Protein AF-A0A7Z0QKB0-F1 (afdb_monomer_lite)

Foldseek 3Di:
DDDDPPPPPPPPPPPVLLVVLVVQLVVLVVVLVPDPDPVSNVVSVVSNVVSVVVSCVVPVDDPDD

pLDDT: mean 79.39, std 22.44, range [36.69, 98.62]

Sequence (65 aa):
MLHAPALYAEGEAMCEKCVQYDDKIARYRRLSLGINDRQTLDGIAVLIAQATDAKAVIHPFPPKD

Radius of gyration: 15.21 Å; chains: 1; bounding box: 37×16×40 Å

Organism: NCBI:txid2823807

Structure (mmCIF, N/CA/C/O backbone):
data_AF-A0A7Z0QKB0-F1
#
_entry.id   AF-A0A7Z0QKB0-F1
#
loop_
_atom_site.group_PDB
_atom_site.id
_atom_site.type_symbol
_atom_site.label_atom_id
_atom_site.label_alt_id
_atom_site.label_comp_id
_atom_site.label_asym_id
_atom_site.label_entity_id
_atom_site.label_seq_id
_atom_site.pdbx_PDB_ins_code
_atom_site.Cartn_x
_atom_site.Cartn_y
_atom_site.Cartn_z
_atom_site.occupancy
_atom_site.B_iso_or_equiv
_atom_site.auth_seq_id
_atom_site.auth_comp_id
_atom_site.auth_asym_id
_atom_site.auth_atom_id
_atom_site.pdbx_PDB_model_num
ATOM 1 N N . MET A 1 1 ? -27.213 2.781 -25.495 1.00 38.09 1 MET A N 1
ATOM 2 C CA . MET A 1 1 ? -26.372 2.215 -24.419 1.00 38.09 1 MET A CA 1
ATOM 3 C C . MET A 1 1 ? -25.028 1.856 -25.032 1.00 38.09 1 MET A C 1
ATOM 5 O O . MET A 1 1 ? -24.891 0.781 -25.600 1.00 38.09 1 MET A O 1
ATOM 9 N N . LEU A 1 2 ? -24.089 2.802 -25.044 1.00 36.69 2 LEU A N 1
ATOM 10 C CA . LEU A 1 2 ? -22.740 2.571 -25.560 1.00 36.69 2 LEU A CA 1
ATOM 11 C C . LEU A 1 2 ? -21.940 1.869 -24.463 1.00 36.69 2 LEU A C 1
ATOM 13 O 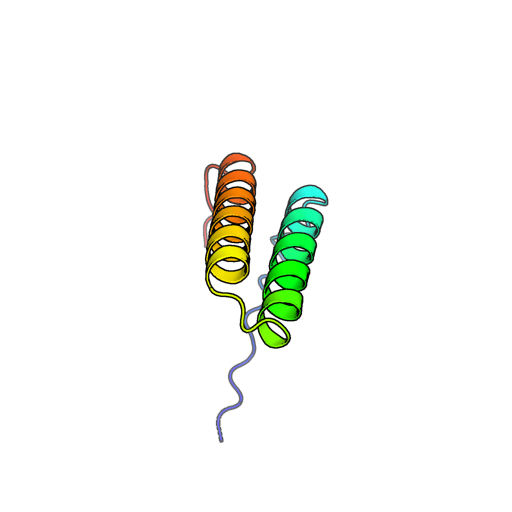O . LEU A 1 2 ? -21.620 2.478 -23.446 1.00 36.69 2 LEU A O 1
ATOM 17 N N . HIS A 1 3 ? -21.672 0.581 -24.658 1.00 44.41 3 HIS A N 1
ATOM 18 C CA . HIS A 1 3 ? -20.617 -0.108 -23.929 1.00 44.41 3 HIS A CA 1
ATOM 19 C C . HIS A 1 3 ? -19.295 0.449 -24.456 1.00 44.41 3 HIS A C 1
ATOM 21 O O . HIS A 1 3 ? -18.951 0.233 -25.617 1.00 44.41 3 HIS A O 1
ATOM 27 N N . ALA A 1 4 ? -18.601 1.227 -23.629 1.00 42.62 4 ALA A N 1
ATOM 28 C CA . ALA A 1 4 ? -17.233 1.627 -23.906 1.00 42.62 4 ALA A CA 1
ATOM 29 C C . ALA A 1 4 ? -16.364 0.356 -23.922 1.00 42.62 4 ALA A C 1
ATOM 31 O O . ALA A 1 4 ? -16.381 -0.378 -22.928 1.00 42.62 4 ALA A O 1
ATOM 32 N N . PRO A 1 5 ? -15.635 0.051 -25.009 1.00 44.03 5 PRO A N 1
ATOM 33 C CA . PRO A 1 5 ? -14.654 -1.013 -24.961 1.00 44.03 5 PRO A CA 1
ATOM 34 C C . PRO A 1 5 ? -13.533 -0.530 -24.047 1.00 44.03 5 PRO A C 1
ATOM 36 O O . PRO A 1 5 ? -12.912 0.505 -24.296 1.00 44.03 5 PRO A O 1
ATOM 39 N N . ALA A 1 6 ? -13.336 -1.249 -22.945 1.00 44.97 6 ALA A N 1
ATOM 40 C CA . ALA A 1 6 ? -12.183 -1.078 -22.090 1.00 44.97 6 ALA A CA 1
ATOM 41 C C . ALA A 1 6 ? -10.936 -1.242 -22.964 1.00 44.97 6 ALA A C 1
ATOM 43 O O . ALA A 1 6 ? -10.635 -2.338 -23.436 1.00 44.97 6 ALA A O 1
ATOM 44 N N . LEU A 1 7 ? -10.270 -0.117 -23.216 1.00 41.91 7 LEU A N 1
ATOM 45 C CA . LEU A 1 7 ? -8.938 -0.031 -23.791 1.00 41.91 7 LEU A CA 1
ATOM 46 C C . LEU A 1 7 ? -7.973 -0.679 -22.794 1.00 41.91 7 LEU A C 1
ATOM 48 O O . LEU A 1 7 ? -7.316 -0.001 -22.011 1.00 41.91 7 LEU A O 1
ATOM 52 N N . TYR A 1 8 ? -7.939 -2.006 -22.768 1.00 45.47 8 TYR A N 1
ATOM 53 C CA . TYR A 1 8 ? -6.796 -2.716 -22.230 1.00 45.47 8 TYR A CA 1
ATOM 54 C C . TYR A 1 8 ? -5.726 -2.626 -23.305 1.00 45.47 8 TYR A C 1
ATOM 56 O O . TYR A 1 8 ? -5.834 -3.250 -24.353 1.00 45.47 8 TYR A O 1
ATOM 64 N N . ALA A 1 9 ? -4.747 -1.760 -23.073 1.00 43.81 9 ALA A N 1
ATOM 65 C CA . ALA A 1 9 ? -3.536 -1.678 -23.862 1.00 43.81 9 ALA A CA 1
ATOM 66 C C . ALA A 1 9 ? -2.832 -3.045 -23.828 1.00 43.81 9 ALA A C 1
ATOM 68 O O . ALA A 1 9 ? -2.134 -3.387 -22.875 1.00 43.81 9 ALA A O 1
ATOM 69 N N . GLU A 1 10 ? -3.012 -3.839 -24.881 1.00 44.25 10 GLU A N 1
ATOM 70 C CA . GLU A 1 10 ? -2.411 -5.170 -25.062 1.00 44.25 10 GLU A CA 1
ATOM 71 C C . GLU A 1 10 ? -0.898 -5.101 -25.398 1.00 44.25 10 GLU A C 1
ATOM 73 O O . GLU A 1 10 ? -0.342 -6.001 -26.020 1.00 44.25 10 GLU A O 1
ATOM 78 N N . GLY A 1 11 ? -0.211 -4.033 -24.964 1.00 44.78 11 GLY A N 1
ATOM 79 C CA . GLY A 1 11 ? 1.219 -3.773 -25.183 1.00 44.78 11 GLY A CA 1
ATOM 80 C C . GLY A 1 11 ? 2.035 -3.468 -23.916 1.00 44.78 11 GLY A C 1
ATOM 81 O O . GLY A 1 11 ? 3.252 -3.334 -24.010 1.00 44.78 11 GLY A O 1
ATOM 82 N N . GLU A 1 12 ? 1.414 -3.404 -22.730 1.00 49.41 12 GLU A N 1
ATOM 83 C CA . GLU A 1 12 ? 2.089 -3.317 -21.421 1.00 49.41 12 GLU A CA 1
ATOM 84 C C . GLU A 1 12 ? 2.105 -4.690 -20.734 1.00 49.41 12 GLU A C 1
ATOM 86 O O . GLU A 1 12 ? 1.467 -4.914 -19.705 1.00 49.41 12 GLU A O 1
ATOM 91 N N . ALA A 1 13 ? 2.786 -5.664 -21.333 1.00 50.66 13 ALA A N 1
ATOM 92 C CA . ALA A 1 13 ? 2.868 -7.017 -20.794 1.00 50.66 13 ALA A CA 1
ATOM 93 C C . ALA A 1 13 ? 3.462 -7.018 -19.369 1.00 50.66 13 ALA A C 1
ATOM 95 O O . ALA A 1 13 ? 4.671 -6.903 -19.187 1.00 50.66 13 ALA A O 1
ATOM 96 N N . MET A 1 14 ? 2.575 -7.119 -18.374 1.00 65.75 14 MET A N 1
ATOM 97 C CA . MET A 1 14 ? 2.767 -7.548 -16.986 1.00 65.75 14 MET A CA 1
ATOM 98 C C . MET A 1 14 ? 4.227 -7.622 -16.523 1.00 65.75 14 MET A C 1
ATOM 100 O O . MET A 1 14 ? 4.781 -8.708 -16.342 1.00 65.75 14 MET A O 1
ATOM 104 N N . CYS A 1 15 ? 4.850 -6.467 -16.264 1.00 84.56 15 CYS A N 1
ATOM 105 C CA . CYS A 1 15 ? 6.067 -6.473 -15.464 1.00 84.56 15 CYS A CA 1
ATOM 106 C C . CYS A 1 15 ? 5.722 -7.147 -14.131 1.00 84.56 15 CYS A C 1
ATOM 108 O O . CYS A 1 15 ? 4.869 -6.653 -13.394 1.00 84.56 15 CYS A O 1
ATOM 110 N N . GLU A 1 16 ? 6.371 -8.270 -13.822 1.00 87.19 16 GLU A N 1
ATOM 111 C CA . GLU A 1 16 ? 6.074 -9.069 -12.629 1.00 87.19 16 GLU A CA 1
ATOM 112 C C . GLU A 1 16 ? 6.103 -8.210 -11.355 1.00 87.19 16 GLU A C 1
ATOM 114 O O . GLU A 1 16 ? 5.255 -8.343 -10.476 1.00 87.19 16 GLU A O 1
ATOM 119 N N . LYS A 1 17 ? 7.021 -7.237 -11.295 1.00 85.38 17 LYS A N 1
ATOM 120 C CA . LYS A 1 17 ? 7.086 -6.274 -10.192 1.00 85.38 17 LYS A CA 1
ATOM 121 C C . LYS A 1 17 ? 5.880 -5.337 -10.155 1.00 85.38 17 LYS A C 1
ATOM 123 O O . LYS A 1 17 ? 5.356 -5.093 -9.074 1.00 85.38 17 LYS A O 1
ATOM 128 N N . CYS A 1 18 ? 5.420 -4.831 -11.297 1.00 87.94 18 CYS A N 1
ATOM 129 C CA . CYS A 1 18 ? 4.212 -4.004 -11.362 1.00 87.94 18 CYS A CA 1
ATOM 130 C C . CYS A 1 18 ? 2.980 -4.769 -10.891 1.00 87.94 18 CYS A C 1
ATOM 132 O O . CYS A 1 18 ? 2.226 -4.230 -10.087 1.00 87.94 18 CYS A O 1
ATOM 134 N N . VAL A 1 19 ? 2.839 -6.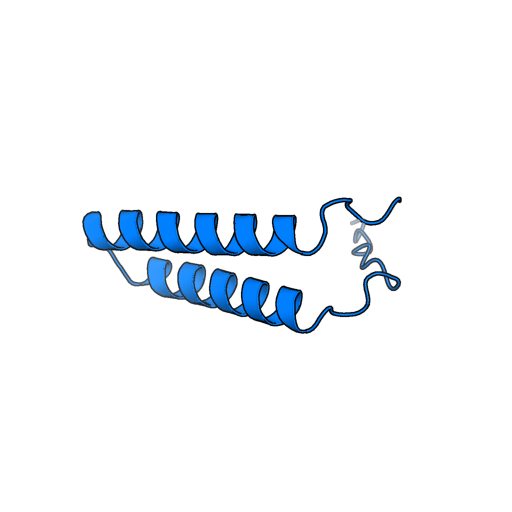037 -11.292 1.00 89.94 19 VAL A N 1
ATOM 135 C CA . VAL A 1 19 ? 1.760 -6.915 -10.813 1.00 89.94 19 VAL A CA 1
ATOM 136 C C . VAL A 1 19 ? 1.831 -7.082 -9.295 1.00 89.94 19 VAL A C 1
ATOM 138 O O . VAL A 1 19 ? 0.829 -6.902 -8.611 1.00 89.94 19 VAL A O 1
ATOM 141 N N . GLN A 1 20 ? 3.022 -7.319 -8.736 1.00 91.69 20 GLN A N 1
ATOM 142 C CA . GLN A 1 20 ? 3.200 -7.423 -7.284 1.00 91.69 20 GLN A CA 1
ATOM 143 C C . GLN A 1 20 ? 2.820 -6.130 -6.539 1.00 91.69 20 GLN A C 1
ATOM 145 O O . GLN A 1 20 ? 2.214 -6.194 -5.465 1.00 91.69 20 GLN A O 1
ATOM 150 N N . TYR A 1 21 ? 3.151 -4.951 -7.079 1.00 93.62 21 TYR A N 1
ATOM 151 C CA . TYR A 1 21 ? 2.732 -3.676 -6.484 1.00 93.62 21 TYR A CA 1
ATOM 152 C C . TYR A 1 21 ? 1.225 -3.446 -6.611 1.00 93.62 21 TYR A C 1
ATOM 154 O O . TYR A 1 21 ? 0.605 -3.016 -5.637 1.00 93.62 21 TYR A O 1
ATOM 162 N N . ASP A 1 22 ? 0.626 -3.781 -7.752 1.00 93.25 22 ASP A N 1
ATOM 163 C CA . ASP A 1 22 ? -0.817 -3.665 -7.968 1.00 93.25 22 ASP A CA 1
ATOM 164 C C . ASP A 1 22 ? -1.602 -4.591 -7.025 1.00 93.25 22 ASP A C 1
ATOM 166 O O . ASP A 1 22 ? -2.544 -4.146 -6.362 1.00 93.25 22 ASP A O 1
ATOM 170 N N . ASP A 1 23 ? -1.154 -5.837 -6.853 1.00 95.38 23 ASP A N 1
ATOM 171 C CA . ASP A 1 23 ? -1.723 -6.788 -5.894 1.00 95.38 23 ASP A CA 1
ATOM 172 C C . ASP A 1 23 ? -1.604 -6.284 -4.452 1.00 95.38 23 ASP A C 1
ATOM 174 O O . ASP A 1 23 ? -2.554 -6.371 -3.660 1.00 95.38 23 ASP A O 1
ATOM 178 N N . LYS A 1 24 ? -0.449 -5.705 -4.101 1.00 95.44 24 LYS A N 1
ATOM 179 C CA . LYS A 1 24 ? -0.199 -5.114 -2.782 1.00 95.44 24 LYS A CA 1
ATOM 180 C C . LYS A 1 24 ? -1.131 -3.928 -2.516 1.00 95.44 24 LYS A C 1
ATOM 182 O O . LYS A 1 24 ? -1.746 -3.867 -1.449 1.00 95.44 24 LYS A O 1
ATOM 187 N N . ILE A 1 25 ? -1.300 -3.030 -3.488 1.00 97.31 25 ILE A N 1
ATOM 188 C CA . ILE A 1 25 ? -2.226 -1.891 -3.411 1.00 97.31 25 ILE A CA 1
ATOM 189 C C . ILE A 1 25 ? -3.670 -2.385 -3.270 1.00 97.31 25 ILE A C 1
ATOM 191 O O . ILE A 1 25 ? -4.398 -1.927 -2.385 1.00 97.31 25 ILE A O 1
ATOM 195 N N . ALA A 1 26 ? -4.088 -3.350 -4.091 1.00 97.88 26 ALA A N 1
ATOM 196 C CA . ALA A 1 26 ? -5.431 -3.918 -4.040 1.00 97.88 26 ALA A CA 1
ATOM 197 C C . ALA A 1 26 ? -5.720 -4.574 -2.681 1.00 97.88 26 ALA A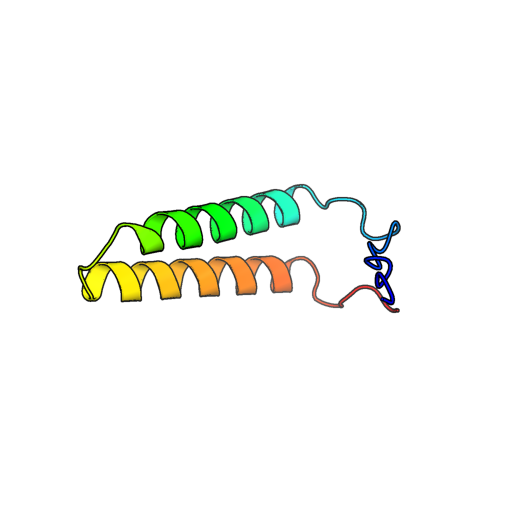 C 1
ATOM 199 O O . ALA A 1 26 ? -6.802 -4.391 -2.117 1.00 97.88 26 ALA A O 1
ATOM 200 N N . ARG A 1 27 ? -4.742 -5.288 -2.110 1.00 97.88 27 ARG A N 1
ATOM 201 C CA . ARG A 1 27 ? -4.843 -5.875 -0.769 1.00 97.88 27 ARG A CA 1
ATOM 202 C C . ARG A 1 27 ? -5.043 -4.808 0.306 1.00 97.88 27 ARG A C 1
ATOM 204 O O . ARG A 1 27 ? -5.915 -4.975 1.153 1.00 97.88 27 ARG A O 1
ATOM 211 N N . TYR A 1 28 ? -4.268 -3.727 0.281 1.00 98.19 28 TYR A N 1
ATOM 212 C CA . TYR A 1 28 ? -4.392 -2.642 1.256 1.00 98.19 28 TYR A CA 1
ATOM 213 C C . TYR A 1 28 ? -5.724 -1.902 1.157 1.00 98.19 28 TYR A C 1
ATOM 215 O O . TYR A 1 28 ? -6.351 -1.641 2.183 1.00 98.19 28 TYR A O 1
ATOM 223 N N . ARG A 1 29 ? -6.217 -1.664 -0.063 1.00 97.88 29 ARG A N 1
ATOM 224 C CA . ARG A 1 29 ? -7.564 -1.118 -0.275 1.00 97.88 29 ARG A CA 1
ATOM 225 C C . ARG A 1 29 ? -8.630 -2.033 0.321 1.00 97.88 29 ARG A C 1
ATOM 227 O O . ARG A 1 29 ? -9.437 -1.563 1.114 1.00 97.88 29 ARG A O 1
ATOM 234 N N . ARG A 1 30 ? -8.595 -3.340 0.031 1.00 98.12 30 ARG A N 1
ATOM 235 C CA . ARG A 1 30 ? -9.539 -4.304 0.630 1.00 98.12 30 ARG A CA 1
ATOM 236 C C . ARG A 1 30 ? -9.472 -4.314 2.156 1.00 98.12 30 ARG A C 1
ATOM 238 O O . ARG A 1 30 ? -10.513 -4.340 2.798 1.00 98.12 30 ARG A O 1
ATOM 245 N N . LEU A 1 31 ? -8.269 -4.259 2.725 1.00 96.50 31 LEU A N 1
ATOM 246 C CA . LEU A 1 31 ? -8.078 -4.235 4.174 1.00 96.50 31 LEU A CA 1
ATOM 247 C C . LEU A 1 31 ? -8.706 -2.985 4.814 1.00 96.50 31 LEU A C 1
ATOM 249 O O . LEU A 1 31 ? -9.363 -3.104 5.843 1.00 96.50 31 LEU A O 1
ATOM 253 N N . SER A 1 32 ? -8.569 -1.813 4.184 1.00 97.62 32 SER A N 1
ATOM 254 C CA . SER A 1 32 ? -9.150 -0.566 4.706 1.00 97.62 32 SER A CA 1
ATOM 255 C C . SER A 1 32 ? -10.680 -0.577 4.802 1.00 97.62 32 SER A C 1
ATOM 257 O O . SER A 1 32 ? -11.227 0.103 5.661 1.00 97.62 32 SER A O 1
ATOM 259 N N . LEU A 1 33 ? -11.377 -1.383 3.989 1.00 97.31 33 LEU A N 1
ATOM 260 C CA . LEU A 1 33 ? -12.845 -1.459 4.011 1.00 97.31 33 LEU A CA 1
ATOM 261 C C . LEU A 1 33 ? -13.402 -2.037 5.321 1.00 97.31 33 LEU A C 1
ATOM 263 O O . LEU A 1 33 ? -14.561 -1.800 5.643 1.00 97.31 33 LEU A O 1
ATOM 267 N N . GLY A 1 34 ? -12.601 -2.817 6.052 1.00 96.56 34 GLY A N 1
ATOM 268 C CA . GLY A 1 34 ? -13.000 -3.445 7.313 1.00 96.56 34 GLY A CA 1
ATOM 269 C C . GLY A 1 34 ? -12.473 -2.743 8.565 1.00 96.56 34 GLY A C 1
ATOM 270 O O . GLY A 1 34 ? -12.602 -3.296 9.654 1.00 96.56 34 GLY A O 1
ATOM 271 N N . ILE A 1 35 ? -11.829 -1.580 8.430 1.00 97.00 35 ILE A N 1
ATOM 272 C CA . ILE A 1 35 ? -11.114 -0.914 9.523 1.00 97.00 35 ILE A CA 1
ATOM 273 C C . ILE A 1 35 ? -11.715 0.465 9.772 1.00 97.00 35 ILE A C 1
ATOM 275 O O . ILE A 1 35 ? -11.785 1.290 8.869 1.00 97.00 35 ILE A O 1
ATOM 279 N N . ASN A 1 36 ? -12.071 0.729 11.030 1.00 97.00 36 ASN A N 1
ATOM 280 C CA . ASN A 1 36 ? -12.562 2.037 11.476 1.00 97.00 36 ASN A CA 1
ATOM 281 C C . ASN A 1 36 ? -11.524 2.821 12.292 1.00 97.00 36 ASN A C 1
ATOM 283 O O . ASN A 1 36 ? -11.730 3.998 12.578 1.00 97.00 36 ASN A O 1
ATOM 287 N N . ASP A 1 37 ? -10.420 2.181 12.686 1.00 98.25 37 ASP A N 1
ATOM 288 C CA . ASP A 1 37 ? -9.351 2.850 13.419 1.00 98.25 37 ASP A CA 1
ATOM 289 C C . ASP A 1 37 ? -8.608 3.838 12.512 1.00 98.25 37 ASP A C 1
ATOM 291 O O . ASP A 1 37 ? -8.023 3.464 11.491 1.00 98.25 37 ASP A O 1
ATOM 295 N N . ARG A 1 38 ? -8.631 5.118 12.895 1.00 97.69 38 ARG A N 1
ATOM 296 C CA . ARG A 1 38 ? -8.114 6.205 12.062 1.00 97.69 38 ARG A CA 1
ATOM 297 C C . ARG A 1 38 ? -6.607 6.103 11.852 1.00 97.69 38 ARG A C 1
ATOM 299 O O . ARG A 1 38 ? -6.146 6.290 10.730 1.00 97.69 38 ARG A O 1
ATOM 306 N N . GLN A 1 39 ? -5.862 5.764 12.901 1.00 98.31 39 GLN A N 1
ATOM 307 C CA . GLN A 1 39 ? -4.409 5.628 12.824 1.00 98.31 39 GLN A CA 1
ATOM 308 C C . GLN A 1 39 ? -4.009 4.509 11.855 1.00 98.31 39 GLN A C 1
ATOM 310 O O . GLN A 1 39 ? -3.095 4.672 11.046 1.00 98.31 39 GLN A O 1
ATOM 315 N N . THR A 1 40 ? -4.728 3.390 11.889 1.00 98.12 40 THR A N 1
ATOM 316 C CA . THR A 1 40 ? -4.516 2.273 10.971 1.00 98.12 40 THR A CA 1
ATOM 317 C C . THR A 1 40 ? -4.854 2.658 9.532 1.00 98.12 40 THR A C 1
ATOM 319 O O . THR A 1 40 ? -4.097 2.321 8.622 1.00 98.12 40 THR A O 1
ATOM 322 N N . LEU A 1 41 ? -5.945 3.396 9.303 1.00 98.62 41 LEU A N 1
ATOM 323 C CA . LEU A 1 41 ? -6.298 3.896 7.969 1.00 98.62 41 LEU A CA 1
ATOM 324 C C . LEU A 1 41 ? -5.236 4.850 7.406 1.00 98.62 41 LEU A C 1
ATOM 326 O O . LEU A 1 41 ? -4.854 4.712 6.243 1.00 98.62 41 LEU A O 1
ATOM 330 N N . ASP A 1 42 ? -4.717 5.763 8.228 1.00 98.56 42 ASP A N 1
ATOM 331 C CA . ASP A 1 42 ? -3.645 6.680 7.827 1.00 98.56 42 ASP A CA 1
ATOM 332 C C . ASP A 1 42 ? -2.355 5.904 7.494 1.00 98.56 42 ASP A C 1
ATOM 334 O O . ASP A 1 42 ? -1.717 6.153 6.468 1.00 98.56 42 ASP A O 1
ATOM 338 N N . GLY A 1 43 ? -2.014 4.879 8.283 1.00 98.38 43 GLY A N 1
ATOM 339 C CA . GLY A 1 43 ? -0.901 3.975 7.980 1.00 98.38 43 GLY A CA 1
ATOM 340 C C . GLY A 1 43 ? -1.086 3.208 6.663 1.00 98.38 43 GLY A C 1
ATOM 341 O O . GLY A 1 43 ? -0.159 3.113 5.859 1.00 98.38 43 GLY A O 1
ATOM 342 N N . ILE A 1 44 ? -2.292 2.700 6.394 1.00 98.25 44 ILE A N 1
ATOM 343 C CA . ILE A 1 44 ? -2.621 2.024 5.130 1.00 98.25 44 ILE A CA 1
ATOM 344 C C . ILE A 1 44 ? -2.487 2.982 3.937 1.00 98.25 44 ILE A C 1
ATOM 346 O O . ILE A 1 44 ? -1.964 2.581 2.894 1.00 98.25 44 ILE A O 1
ATOM 350 N N . ALA A 1 45 ? -2.906 4.242 4.082 1.00 98.19 45 ALA A N 1
ATOM 351 C CA . ALA A 1 45 ? -2.761 5.251 3.035 1.00 98.19 45 ALA A CA 1
ATOM 352 C C . ALA A 1 45 ? -1.284 5.493 2.675 1.00 98.19 45 ALA A C 1
ATOM 354 O O . ALA A 1 45 ? -0.938 5.508 1.492 1.00 98.19 45 ALA A O 1
ATOM 355 N N . VAL A 1 46 ? -0.402 5.585 3.678 1.00 98.38 46 VAL A N 1
ATOM 356 C CA . VAL A 1 46 ? 1.052 5.703 3.466 1.00 98.38 46 VAL A CA 1
ATOM 357 C C . VAL A 1 46 ? 1.604 4.493 2.709 1.00 98.38 46 VAL A C 1
ATOM 359 O O . VAL A 1 46 ? 2.362 4.656 1.754 1.00 98.38 46 VAL A O 1
ATOM 362 N N . LEU A 1 47 ? 1.196 3.276 3.077 1.00 98.00 47 LEU A N 1
ATOM 363 C CA . LEU A 1 47 ? 1.657 2.055 2.407 1.00 98.00 47 LEU A CA 1
ATOM 364 C C . LEU A 1 47 ? 1.206 1.969 0.939 1.00 98.00 47 LEU A C 1
ATOM 366 O O . LEU A 1 47 ? 1.945 1.452 0.098 1.00 98.00 47 LEU A O 1
ATOM 370 N N . ILE A 1 48 ? 0.010 2.473 0.616 1.00 97.75 48 ILE A N 1
ATOM 371 C CA . ILE A 1 48 ? -0.478 2.570 -0.769 1.00 97.75 48 ILE A CA 1
ATOM 372 C C . ILE A 1 48 ? 0.347 3.587 -1.565 1.00 97.75 48 ILE A C 1
ATOM 374 O O . ILE A 1 48 ? 0.742 3.285 -2.694 1.00 97.75 48 ILE A O 1
ATOM 378 N N . ALA A 1 49 ? 0.630 4.760 -0.990 1.00 97.00 49 ALA A N 1
ATOM 379 C CA . ALA A 1 49 ? 1.452 5.782 -1.635 1.00 97.00 49 ALA A CA 1
ATOM 380 C C . ALA A 1 49 ? 2.856 5.241 -1.948 1.00 97.00 49 ALA A C 1
ATOM 382 O O . ALA A 1 49 ? 3.271 5.247 -3.101 1.00 97.00 49 ALA A O 1
ATOM 383 N N . GLN A 1 50 ? 3.515 4.618 -0.967 1.00 96.06 50 GLN A N 1
ATOM 384 C CA . GLN A 1 50 ? 4.835 4.004 -1.151 1.00 96.06 50 GLN A CA 1
ATOM 385 C C . GLN A 1 50 ? 4.856 2.929 -2.246 1.00 96.06 50 GLN A C 1
ATOM 387 O O . GLN A 1 50 ? 5.817 2.837 -3.007 1.00 96.06 50 GLN A O 1
ATOM 392 N N . ALA A 1 51 ? 3.817 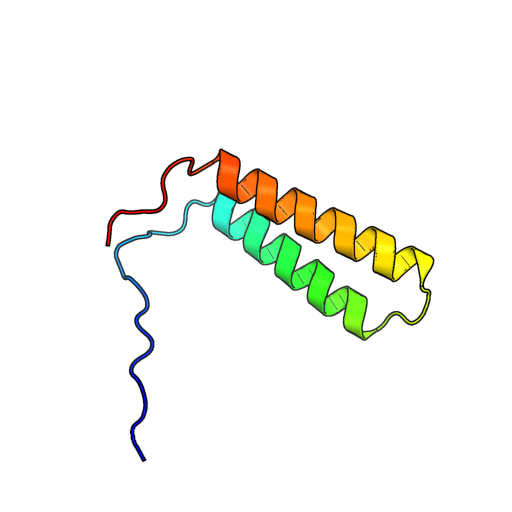2.092 -2.332 1.00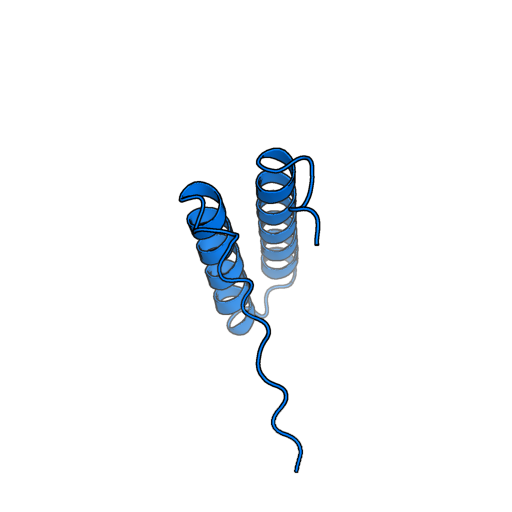 93.75 51 ALA A N 1
ATOM 393 C CA . ALA A 1 51 ? 3.720 1.080 -3.384 1.00 93.75 51 ALA A CA 1
ATOM 394 C C . ALA A 1 51 ? 3.513 1.707 -4.774 1.00 93.75 51 ALA A C 1
ATOM 396 O O . ALA A 1 51 ? 4.055 1.206 -5.758 1.00 93.75 51 ALA A O 1
ATOM 397 N N . THR A 1 52 ? 2.769 2.812 -4.843 1.00 92.19 52 THR A N 1
ATOM 398 C CA . THR A 1 52 ? 2.541 3.568 -6.082 1.00 92.19 52 THR A CA 1
ATOM 399 C C . THR A 1 52 ? 3.830 4.242 -6.551 1.00 92.19 52 THR A C 1
ATOM 401 O O . THR A 1 52 ? 4.211 4.092 -7.711 1.00 92.19 52 THR A O 1
ATOM 404 N N . ASP A 1 53 ? 4.556 4.894 -5.641 1.00 92.25 53 ASP A N 1
ATOM 405 C CA . ASP A 1 53 ? 5.841 5.535 -5.936 1.00 92.25 53 ASP A CA 1
ATOM 406 C C . ASP A 1 53 ? 6.884 4.506 -6.387 1.00 92.25 53 ASP A C 1
ATOM 408 O O . ASP A 1 53 ? 7.579 4.705 -7.382 1.00 92.25 53 ASP A O 1
ATOM 412 N N . ALA A 1 54 ? 6.954 3.353 -5.713 1.00 89.75 54 ALA A N 1
ATOM 413 C CA . ALA A 1 54 ? 7.856 2.271 -6.098 1.00 89.75 54 ALA A CA 1
ATOM 414 C C . ALA A 1 54 ? 7.549 1.724 -7.503 1.00 89.75 54 ALA A C 1
ATOM 416 O O . ALA A 1 54 ? 8.476 1.421 -8.256 1.00 89.75 54 ALA A O 1
ATOM 417 N N . LYS A 1 55 ? 6.267 1.642 -7.884 1.00 85.31 55 LYS A N 1
ATOM 418 C CA . LYS A 1 55 ? 5.854 1.276 -9.246 1.00 85.31 55 LYS A CA 1
ATOM 419 C C . LYS A 1 55 ? 6.315 2.323 -10.271 1.00 85.31 55 LYS A C 1
ATOM 421 O O . LYS A 1 55 ? 6.852 1.949 -11.312 1.00 85.31 55 LYS A O 1
ATOM 426 N N . ALA A 1 56 ? 6.179 3.613 -9.959 1.00 83.88 56 ALA A N 1
ATOM 427 C CA . ALA A 1 56 ? 6.611 4.709 -10.832 1.00 83.88 56 ALA A CA 1
ATOM 428 C C . ALA A 1 56 ? 8.140 4.770 -11.021 1.00 83.88 56 ALA A C 1
ATOM 430 O O . ALA A 1 56 ? 8.614 5.106 -12.101 1.00 83.88 56 ALA A O 1
ATOM 431 N N . VAL A 1 57 ? 8.931 4.386 -10.012 1.00 85.19 57 VAL A N 1
ATOM 432 C CA . VAL A 1 57 ? 10.401 4.301 -10.134 1.00 85.19 57 VAL A CA 1
ATOM 433 C C . VAL A 1 57 ? 10.839 3.203 -11.112 1.00 85.19 57 VAL A C 1
ATOM 435 O O . VAL A 1 57 ? 11.862 3.348 -11.779 1.00 85.19 57 VAL A O 1
ATOM 438 N N . ILE A 1 58 ? 10.082 2.105 -11.217 1.00 78.44 58 ILE A N 1
ATOM 439 C CA . ILE A 1 58 ? 10.413 0.980 -12.111 1.00 78.44 58 ILE A CA 1
ATOM 440 C C . ILE A 1 58 ? 10.168 1.340 -13.580 1.00 78.44 58 ILE A C 1
ATOM 442 O O . ILE A 1 58 ? 10.896 0.871 -14.454 1.00 78.44 58 ILE A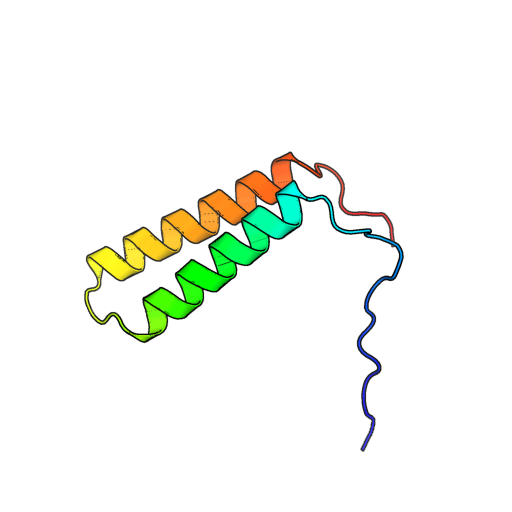 O 1
ATOM 446 N N . HIS A 1 59 ? 9.198 2.215 -13.844 1.00 68.25 59 HIS A N 1
ATOM 447 C CA . HIS A 1 59 ? 8.905 2.745 -15.172 1.00 68.25 59 HIS A CA 1
ATOM 448 C C . HIS A 1 59 ? 8.974 4.279 -15.144 1.00 68.25 59 HIS A C 1
ATOM 450 O O . HIS A 1 59 ? 7.937 4.938 -15.079 1.00 68.25 59 HIS A O 1
ATOM 456 N N . PRO A 1 60 ? 10.186 4.870 -15.206 1.00 63.34 60 PRO A N 1
ATOM 457 C CA . PRO A 1 60 ? 10.365 6.324 -15.144 1.00 63.34 60 PRO A CA 1
ATOM 458 C C . PRO A 1 60 ? 9.766 7.066 -16.350 1.00 63.34 60 PRO A C 1
ATOM 460 O O . PRO A 1 60 ? 9.633 8.287 -16.317 1.00 63.34 60 PRO A O 1
ATOM 463 N N . PHE A 1 61 ? 9.387 6.335 -17.401 1.00 57.91 61 PHE A N 1
ATOM 464 C CA . PHE A 1 61 ? 8.572 6.831 -18.499 1.00 57.91 61 PHE A CA 1
ATOM 465 C C . PHE A 1 61 ? 7.327 5.945 -18.597 1.00 57.91 61 PHE A C 1
ATOM 467 O O . PHE A 1 61 ? 7.488 4.722 -18.686 1.00 57.91 61 PHE A O 1
ATOM 474 N N . PRO A 1 62 ? 6.106 6.514 -18.590 1.00 53.91 62 PRO A N 1
ATOM 475 C CA . PRO A 1 62 ? 4.935 5.749 -18.994 1.00 53.91 62 PRO A CA 1
ATOM 476 C C . PRO A 1 62 ? 5.159 5.246 -20.431 1.00 53.91 62 PRO A C 1
ATOM 478 O O . PRO A 1 62 ? 5.870 5.910 -21.201 1.00 53.91 62 PRO A O 1
ATOM 481 N N . PRO A 1 63 ? 4.604 4.083 -20.809 1.00 49.50 63 PRO A N 1
ATOM 482 C CA . PRO A 1 63 ? 4.615 3.674 -22.204 1.00 49.50 63 PRO A CA 1
ATOM 483 C C . PRO A 1 63 ? 4.010 4.808 -23.023 1.00 49.50 63 PRO A C 1
ATOM 485 O O . PRO A 1 63 ? 2.988 5.381 -22.650 1.00 49.50 63 PRO A O 1
ATOM 488 N N . LYS A 1 64 ? 4.708 5.188 -24.092 1.00 39.41 64 LYS A N 1
ATOM 489 C CA . LYS A 1 64 ? 4.183 6.159 -25.045 1.00 39.41 64 LYS A CA 1
ATOM 490 C C . LYS A 1 64 ? 2.924 5.564 -25.672 1.00 39.41 64 LYS A C 1
ATOM 492 O O . LYS A 1 64 ? 2.991 4.428 -26.141 1.00 39.41 64 LYS A O 1
ATOM 497 N N . ASP A 1 65 ? 1.849 6.348 -25.632 1.00 44.94 65 ASP A N 1
ATOM 498 C CA . ASP A 1 65 ? 0.571 6.096 -26.310 1.00 44.94 65 ASP A CA 1
ATOM 499 C C . ASP A 1 65 ? 0.748 5.698 -27.786 1.00 44.94 65 ASP A C 1
ATOM 501 O O . ASP A 1 65 ? 1.668 6.247 -28.450 1.00 44.94 65 ASP A O 1
#

Secondary structure (DSSP, 8-state):
---------TTS---HHHHHHHHHHHHHHHHHTT---HHHHHHHHHHHHHHHHHHHHH-SSPPP-